Protein AF-A0A7X8ZEP8-F1 (afdb_monomer_lite)

Sequence (118 aa):
MISFMRNWGQEFGLINLTRLKQSDYELNDRLLDGTLFKLTAEIAVDCAVYRGLPPWDKAAARAFAVGMTMDKAVVGGQAAARLWELATLRVEKQVVCHLPDGGIPSSPKTWPEGVIYR

Foldseek 3Di:
DDPPQDPLCVVQVKDFQVPDDPPPVVVVVCVVVVLWDDLFPGIIGGPVSLVPDDLLSVLQNSLVSVCVPDPFKDFDDVNVCSSVVHDDPDRDQATEIEGPPPDDDDDPVPDTPRYDYD

Radius of gyration: 14.99 Å; chains: 1; bounding box: 38×38×42 Å

Secondary structure (DSSP, 8-state):
-------HHHHTT-EEGGG--TT-HHHHHHHHTTSEEESSSSEEEEHHHHHHS-HHHHHHHHHHHHHHT-SS-EE-HHHHHHHTT---S---SSEEEE-GGGPPPPPGGGSPTTEEE-

pLDDT: mean 90.73, std 9.39, range [35.53, 97.12]

Structure (mmCIF, N/CA/C/O backbone):
data_AF-A0A7X8ZEP8-F1
#
_entry.id   AF-A0A7X8ZEP8-F1
#
loop_
_atom_site.group_PDB
_atom_site.id
_atom_site.type_symbol
_atom_site.label_atom_id
_atom_site.label_alt_id
_atom_site.label_comp_id
_atom_site.label_asym_id
_atom_site.label_entity_id
_atom_site.label_seq_id
_atom_site.pdbx_PDB_ins_code
_atom_site.Cartn_x
_atom_site.Cartn_y
_atom_site.Cartn_z
_atom_site.occupancy
_atom_site.B_iso_or_equiv
_atom_site.auth_seq_id
_atom_site.auth_comp_id
_atom_site.auth_asym_id
_atom_site.auth_atom_id
_atom_site.pdbx_PDB_model_num
ATOM 1 N N . MET A 1 1 ? -2.505 7.169 -27.896 1.00 35.53 1 MET A N 1
ATOM 2 C CA . MET A 1 1 ? -3.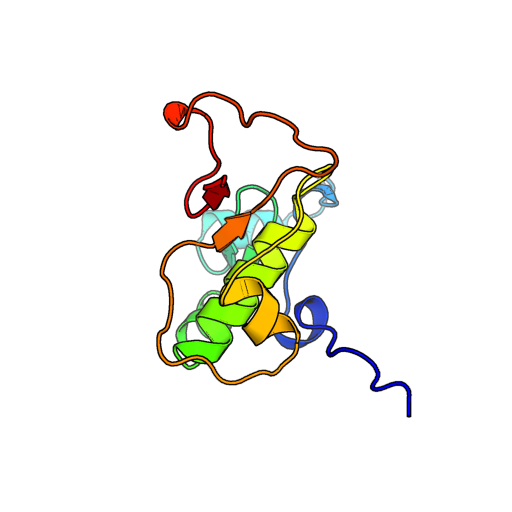050 5.888 -27.406 1.00 35.53 1 MET A CA 1
ATOM 3 C C . MET A 1 1 ? -3.122 6.016 -25.895 1.00 35.53 1 MET A C 1
ATOM 5 O O . MET A 1 1 ? -2.078 6.049 -25.262 1.00 35.53 1 MET A O 1
ATOM 9 N N . ILE A 1 2 ? -4.303 6.283 -25.337 1.00 41.78 2 ILE A N 1
ATOM 10 C CA . ILE A 1 2 ? -4.451 6.450 -23.885 1.00 41.78 2 ILE A CA 1
ATOM 11 C C . ILE A 1 2 ? -4.484 5.033 -23.316 1.00 41.78 2 ILE A C 1
ATOM 13 O O . ILE A 1 2 ? -5.488 4.342 -23.460 1.00 41.78 2 ILE A O 1
ATOM 17 N N . SER A 1 3 ? -3.355 4.568 -22.779 1.00 49.97 3 SER A N 1
ATOM 18 C CA . SER A 1 3 ? -3.333 3.331 -21.999 1.00 49.97 3 SER A CA 1
ATOM 19 C C . SER A 1 3 ? -4.209 3.562 -20.771 1.00 49.97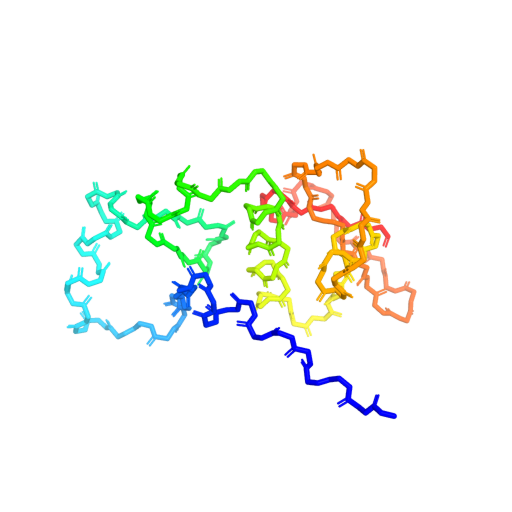 3 SER A C 1
ATOM 21 O O . SER A 1 3 ? -3.979 4.521 -20.030 1.00 49.97 3 SER A O 1
ATOM 23 N N . PHE A 1 4 ? -5.244 2.746 -20.578 1.00 58.34 4 PHE A N 1
ATOM 24 C CA . PHE A 1 4 ? -5.968 2.733 -19.313 1.00 58.34 4 PHE A CA 1
ATOM 25 C C . PHE A 1 4 ? -4.976 2.267 -18.247 1.00 58.34 4 PHE A C 1
ATOM 27 O O . PHE A 1 4 ? -4.597 1.099 -18.243 1.00 58.34 4 PHE A O 1
ATOM 34 N N . MET A 1 5 ? -4.522 3.187 -17.388 1.00 68.38 5 MET A N 1
ATOM 35 C CA . MET A 1 5 ? -3.689 2.835 -16.238 1.00 68.38 5 MET A CA 1
ATOM 36 C C . MET A 1 5 ? -4.352 1.691 -15.476 1.00 68.38 5 MET A C 1
ATOM 38 O O . MET A 1 5 ? -5.551 1.739 -15.181 1.00 68.38 5 MET A O 1
ATOM 42 N N . ARG A 1 6 ? -3.561 0.669 -15.158 1.00 80.75 6 ARG A N 1
ATOM 43 C CA . ARG A 1 6 ? -4.012 -0.484 -14.389 1.00 80.75 6 ARG A CA 1
ATOM 44 C C . ARG A 1 6 ? -4.626 -0.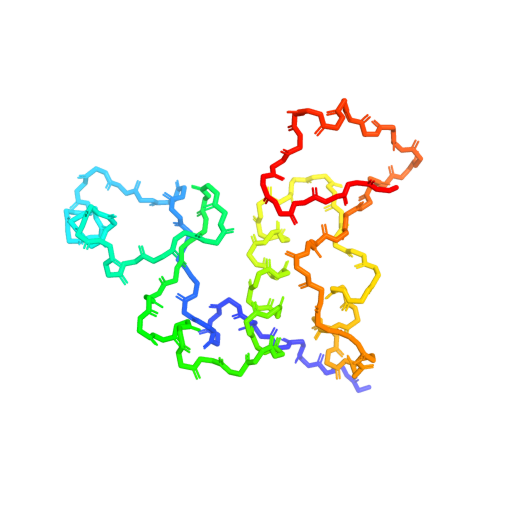027 -13.065 1.00 80.75 6 ARG A C 1
ATOM 46 O O . ARG A 1 6 ? -4.031 0.764 -12.330 1.00 80.75 6 ARG A O 1
ATOM 53 N N . ASN A 1 7 ? -5.821 -0.522 -12.742 1.00 87.00 7 ASN A N 1
ATOM 54 C CA . ASN A 1 7 ? -6.409 -0.289 -11.426 1.00 87.00 7 ASN A CA 1
ATOM 55 C C . ASN A 1 7 ? -5.788 -1.264 -10.421 1.00 87.00 7 ASN A C 1
ATOM 57 O O . ASN A 1 7 ? -6.363 -2.303 -10.098 1.00 87.00 7 ASN A O 1
ATOM 61 N N . TRP A 1 8 ? -4.599 -0.911 -9.937 1.00 90.38 8 TRP A N 1
ATOM 62 C CA . TRP A 1 8 ? -3.840 -1.693 -8.961 1.00 90.38 8 TRP A CA 1
ATOM 63 C C . TRP A 1 8 ? -4.645 -2.008 -7.691 1.00 90.38 8 TRP A C 1
ATOM 65 O O . TRP A 1 8 ? -4.478 -3.071 -7.101 1.00 90.38 8 TRP A O 1
ATOM 75 N N . GLY A 1 9 ? -5.545 -1.109 -7.280 1.00 91.06 9 GLY A N 1
ATOM 76 C CA . GLY A 1 9 ? -6.418 -1.324 -6.128 1.00 91.06 9 GLY A CA 1
ATOM 77 C C . GLY A 1 9 ? -7.350 -2.516 -6.320 1.00 91.06 9 GLY A C 1
ATOM 78 O O . GLY A 1 9 ? -7.423 -3.386 -5.458 1.00 91.06 9 GLY A O 1
ATOM 79 N N . GLN A 1 10 ? -8.025 -2.584 -7.468 1.00 92.56 10 GLN A N 1
ATOM 80 C CA . GLN A 1 10 ? -8.875 -3.725 -7.813 1.00 92.56 10 GLN A CA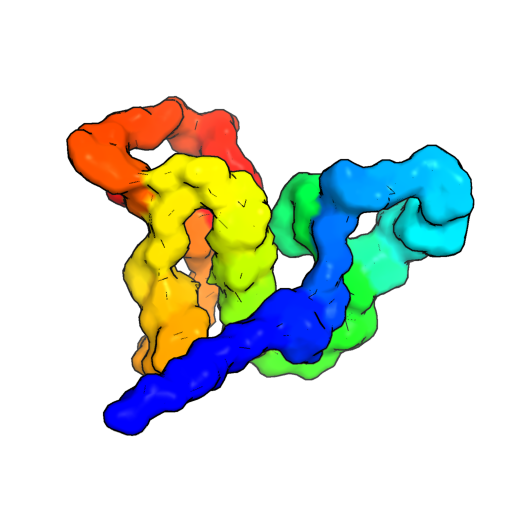 1
ATOM 81 C C . GLN A 1 10 ? -8.056 -4.992 -8.053 1.00 92.56 10 GLN A C 1
ATOM 83 O O . GLN A 1 10 ? -8.437 -6.059 -7.584 1.00 92.56 10 GLN A O 1
ATOM 88 N N . GLU A 1 11 ? -6.922 -4.873 -8.743 1.00 92.62 11 GLU A N 1
ATOM 89 C CA . GLU A 1 11 ? -6.062 -6.010 -9.070 1.00 92.62 11 GLU A CA 1
ATOM 90 C C . GLU A 1 11 ? -5.539 -6.732 -7.827 1.00 92.62 11 GLU A C 1
ATOM 92 O O . GLU A 1 11 ? -5.577 -7.958 -7.760 1.00 92.62 11 GLU A O 1
ATOM 97 N N . PHE A 1 12 ? -5.070 -5.979 -6.833 1.00 94.25 12 PHE A N 1
ATOM 98 C CA . PHE A 1 12 ? -4.535 -6.557 -5.603 1.00 94.25 12 PHE A CA 1
ATOM 99 C C . PHE A 1 12 ? -5.599 -6.791 -4.530 1.00 94.25 12 PHE A C 1
ATOM 101 O O . PHE A 1 12 ? -5.260 -7.263 -3.448 1.00 94.25 12 PHE A O 1
ATOM 108 N N . GLY A 1 13 ? -6.867 -6.459 -4.797 1.00 94.81 13 GLY A N 1
ATOM 109 C CA . GLY A 1 13 ? -7.941 -6.569 -3.811 1.00 94.81 13 GLY A CA 1
ATOM 110 C C . GLY A 1 13 ? -7.712 -5.673 -2.592 1.00 94.81 13 GLY A C 1
ATOM 111 O O . GLY A 1 13 ? -7.894 -6.113 -1.458 1.00 94.81 13 GLY A O 1
ATOM 112 N N . LEU A 1 14 ? -7.266 -4.432 -2.814 1.00 96.06 14 LEU A N 1
ATOM 113 C CA . LEU A 1 14 ? -7.032 -3.471 -1.740 1.00 96.06 14 LEU A CA 1
ATOM 114 C C . LEU A 1 14 ? -8.355 -2.981 -1.149 1.00 96.06 14 LEU A C 1
ATOM 116 O O . LEU A 1 14 ? -9.271 -2.570 -1.863 1.00 96.06 14 LEU A O 1
ATOM 120 N N . ILE A 1 15 ? -8.420 -2.974 0.177 1.00 95.38 15 ILE A N 1
ATOM 121 C CA . ILE A 1 15 ? -9.608 -2.629 0.951 1.00 95.38 15 ILE A CA 1
ATOM 122 C C . ILE A 1 15 ? -9.356 -1.309 1.670 1.00 95.38 15 ILE A C 1
ATOM 124 O O . ILE A 1 15 ? -8.432 -1.205 2.476 1.00 95.38 15 ILE A O 1
ATOM 128 N N . ASN A 1 16 ? -10.194 -0.307 1.395 1.00 94.44 16 ASN A N 1
ATOM 129 C CA . ASN A 1 16 ? -10.157 0.969 2.101 1.00 94.44 16 ASN A CA 1
ATOM 130 C C . ASN A 1 16 ? -10.940 0.872 3.419 1.00 94.44 16 ASN A C 1
ATOM 132 O O . ASN A 1 16 ? -12.170 0.822 3.423 1.00 94.44 16 ASN A O 1
ATOM 136 N N . LEU A 1 17 ? -10.204 0.884 4.527 1.00 93.69 17 LEU A N 1
ATOM 137 C CA . LEU A 1 17 ? -10.711 0.750 5.887 1.00 93.69 17 LEU A CA 1
ATOM 138 C C . LEU A 1 17 ? -11.461 1.997 6.375 1.00 93.69 17 LEU A C 1
ATOM 140 O O . LEU A 1 17 ? -12.317 1.879 7.245 1.00 93.69 17 LEU A O 1
ATOM 144 N N . THR A 1 18 ? -11.205 3.181 5.804 1.00 89.56 18 THR A N 1
ATOM 145 C CA . THR A 1 18 ? -11.897 4.433 6.197 1.00 89.56 18 THR A CA 1
ATOM 146 C C . THR A 1 18 ? -13.389 4.416 5.862 1.00 89.56 18 THR A C 1
ATOM 148 O O . THR A 1 18 ? -14.160 5.217 6.385 1.00 89.56 18 THR A O 1
ATOM 151 N N . ARG A 1 19 ? -13.807 3.500 4.981 1.00 87.69 19 ARG A N 1
ATOM 152 C CA . ARG A 1 19 ? -15.197 3.340 4.539 1.00 87.69 19 ARG A CA 1
ATOM 153 C C . ARG A 1 19 ? -15.949 2.251 5.302 1.00 87.69 19 ARG A C 1
ATOM 155 O O . ARG A 1 19 ? -17.122 2.033 5.003 1.00 87.69 19 ARG A O 1
ATOM 162 N N . LEU A 1 20 ? -15.290 1.576 6.246 1.00 85.88 20 LEU A N 1
ATOM 163 C CA . LEU A 1 20 ? -15.919 0.535 7.048 1.00 85.88 20 LEU A CA 1
ATOM 164 C C . LEU A 1 20 ? -16.962 1.132 7.984 1.00 85.88 20 LEU A C 1
ATOM 166 O O . LEU A 1 20 ? -16.727 2.114 8.689 1.00 85.88 20 LEU A O 1
ATOM 170 N N . LYS A 1 21 ? -18.126 0.497 8.003 1.00 85.50 21 LYS A N 1
ATOM 171 C CA . LYS A 1 21 ? -19.184 0.752 8.970 1.00 85.50 21 LYS A CA 1
ATOM 172 C C . LYS A 1 21 ? -18.973 -0.136 10.187 1.00 85.50 21 LYS A C 1
ATOM 174 O O . LYS A 1 21 ? -18.420 -1.228 10.107 1.00 85.50 21 LYS A O 1
ATOM 179 N N . GLN A 1 22 ? -19.517 0.291 11.322 1.00 80.94 22 GLN A N 1
ATOM 180 C CA . GLN A 1 22 ? -19.500 -0.508 12.550 1.00 80.94 22 GLN A CA 1
ATOM 181 C C . GLN A 1 22 ? -20.201 -1.873 12.389 1.00 80.94 22 GLN A C 1
ATOM 183 O O . GLN A 1 22 ? -19.889 -2.812 13.111 1.00 80.94 22 GLN A O 1
ATOM 188 N N . SER A 1 23 ? -21.123 -1.987 11.428 1.00 88.31 23 SER A N 1
ATOM 189 C CA . SER A 1 23 ? -21.819 -3.226 11.071 1.00 88.31 23 SER A CA 1
ATOM 190 C C . SER A 1 23 ? -20.978 -4.213 10.256 1.00 88.31 23 SER A C 1
ATOM 192 O O . SER A 1 23 ? -21.440 -5.324 10.009 1.00 88.31 23 SER A O 1
ATOM 194 N N . ASP A 1 24 ? -19.779 -3.834 9.804 1.00 89.25 24 ASP A N 1
ATOM 195 C CA . ASP A 1 24 ? -18.926 -4.684 8.965 1.00 89.25 24 ASP A CA 1
ATOM 196 C C . ASP A 1 24 ? -18.147 -5.686 9.836 1.00 89.25 24 ASP A C 1
ATOM 198 O O . ASP A 1 24 ? -16.915 -5.696 9.875 1.00 89.25 24 ASP A O 1
ATOM 202 N N . TYR A 1 25 ? -18.881 -6.505 10.596 1.00 89.56 25 TYR A N 1
ATOM 203 C CA . TYR A 1 25 ? -18.337 -7.431 11.595 1.00 89.56 25 TYR A CA 1
ATOM 204 C C . TYR A 1 25 ? -17.324 -8.408 10.991 1.00 89.56 25 TYR A C 1
ATOM 206 O O . TYR A 1 25 ? -16.223 -8.532 11.512 1.00 89.56 25 TYR A O 1
ATOM 214 N N . GLU A 1 26 ? -17.638 -9.003 9.838 1.00 89.81 26 GLU A N 1
ATOM 215 C CA . GLU A 1 26 ? -16.752 -9.954 9.151 1.00 89.81 26 GLU A CA 1
ATOM 216 C C . GLU A 1 26 ? -15.384 -9.339 8.811 1.00 89.81 26 GLU A C 1
ATOM 218 O O . GLU A 1 26 ? -14.340 -9.958 8.992 1.00 89.81 26 GLU A O 1
ATOM 223 N N . LEU A 1 27 ? -15.372 -8.093 8.336 1.00 87.69 27 LEU A N 1
ATOM 224 C CA . LEU A 1 27 ? -14.144 -7.394 7.962 1.00 87.69 27 LEU A CA 1
ATOM 225 C C . LEU A 1 27 ? -13.307 -7.021 9.189 1.00 87.69 27 LEU A C 1
ATOM 227 O O . LEU A 1 27 ? -12.079 -7.094 9.140 1.00 87.69 27 LEU A O 1
ATOM 231 N N . ASN A 1 28 ? -13.965 -6.662 10.293 1.00 88.31 28 ASN A N 1
ATOM 232 C CA . ASN A 1 28 ? -13.297 -6.417 11.567 1.00 88.31 28 ASN A CA 1
ATOM 233 C C . ASN A 1 28 ? -12.702 -7.702 12.154 1.00 88.31 28 ASN A C 1
ATOM 235 O O . ASN A 1 28 ? -11.539 -7.688 12.553 1.00 88.31 28 ASN A O 1
ATOM 239 N N . ASP A 1 29 ? -13.443 -8.811 12.139 1.00 91.81 29 ASP A N 1
ATOM 240 C CA . ASP A 1 29 ? -12.950 -10.111 12.606 1.00 91.81 29 ASP A CA 1
ATOM 241 C C . ASP A 1 29 ? -11.711 -10.540 11.813 1.00 91.81 29 ASP A C 1
ATOM 243 O O . ASP A 1 29 ? -10.695 -10.905 12.403 1.00 91.81 29 ASP A O 1
ATOM 247 N N . ARG A 1 30 ? -11.732 -10.351 10.488 1.00 92.94 30 ARG A N 1
ATOM 248 C CA . ARG A 1 30 ? -10.588 -10.635 9.608 1.00 92.94 30 ARG A CA 1
ATOM 249 C C . ARG A 1 30 ? -9.365 -9.738 9.840 1.00 92.94 30 ARG A C 1
ATOM 251 O O . ARG A 1 30 ? -8.228 -10.117 9.554 1.00 92.94 30 ARG A O 1
ATOM 258 N N . LEU A 1 31 ? -9.566 -8.510 10.320 1.00 90.69 31 LEU A N 1
ATOM 259 C CA . LEU A 1 31 ? -8.463 -7.639 10.743 1.00 90.69 31 LEU A CA 1
ATOM 260 C C . LEU A 1 31 ? -7.880 -8.083 12.087 1.00 90.69 31 LEU A C 1
ATOM 262 O O . LEU A 1 31 ? -6.674 -7.954 12.291 1.00 90.69 31 LEU A O 1
ATOM 266 N N . LEU A 1 32 ? -8.723 -8.579 12.997 1.00 90.44 32 LEU A N 1
ATOM 267 C CA . LEU A 1 32 ? -8.323 -9.040 14.327 1.00 90.44 32 LEU A CA 1
ATOM 268 C C . LEU A 1 32 ? -7.615 -10.399 14.281 1.00 90.44 32 LEU A C 1
ATOM 270 O O . LEU A 1 32 ? -6.630 -10.593 14.991 1.00 90.44 32 LEU A O 1
ATOM 274 N N . ASP A 1 33 ? -8.084 -11.319 13.440 1.00 93.56 33 ASP A N 1
ATOM 275 C CA . ASP A 1 33 ? -7.495 -12.652 13.277 1.00 93.56 33 ASP A CA 1
ATOM 276 C C . ASP A 1 33 ? -6.235 -12.664 12.381 1.00 93.56 33 ASP A C 1
ATOM 278 O O . ASP A 1 33 ? -5.492 -13.647 12.351 1.00 93.56 33 ASP A O 1
ATOM 282 N N . GLY A 1 34 ? -5.957 -11.554 11.684 1.00 91.62 34 GLY A N 1
ATOM 283 C CA . GLY A 1 34 ? -4.774 -11.364 10.843 1.00 91.62 34 GLY A CA 1
ATOM 284 C C . GLY A 1 34 ? -4.879 -11.947 9.429 1.00 91.62 34 GLY A C 1
ATOM 285 O O . GLY A 1 34 ? -3.875 -11.968 8.705 1.00 91.62 34 GLY A O 1
ATOM 286 N N . THR A 1 35 ? -6.062 -12.398 9.001 1.00 95.44 35 THR A N 1
ATOM 287 C CA . THR A 1 35 ? -6.320 -12.767 7.599 1.00 95.44 35 THR A CA 1
ATOM 288 C C . THR A 1 35 ? -6.270 -11.558 6.670 1.00 95.44 35 THR A C 1
ATOM 290 O O . THR A 1 35 ? -5.912 -11.709 5.502 1.00 95.44 35 THR A O 1
ATOM 293 N N . LEU A 1 36 ? -6.521 -10.348 7.175 1.00 95.69 36 LEU A N 1
ATOM 294 C CA . LEU A 1 36 ? -6.219 -9.096 6.484 1.00 95.69 36 LEU A CA 1
ATOM 295 C C . LEU A 1 36 ? -4.916 -8.478 7.003 1.00 95.69 36 LEU A C 1
ATOM 297 O O . LEU A 1 36 ? -4.742 -8.214 8.191 1.00 95.69 36 LEU A O 1
ATOM 301 N N . PHE A 1 37 ? -3.998 -8.199 6.081 1.00 94.31 37 PHE A N 1
ATOM 302 C CA . PHE A 1 37 ? -2.743 -7.509 6.339 1.00 94.31 37 PHE A CA 1
ATOM 303 C C . PHE A 1 37 ? -2.868 -6.023 5.992 1.00 94.31 37 PHE A C 1
ATOM 305 O O . PHE A 1 37 ? -3.249 -5.662 4.879 1.00 94.31 37 PHE A O 1
ATOM 312 N N . LYS A 1 38 ? -2.514 -5.145 6.933 1.00 95.06 38 LYS A N 1
ATOM 313 C CA . LYS A 1 38 ? -2.493 -3.695 6.709 1.00 95.06 38 LYS A CA 1
ATOM 314 C C . LYS A 1 38 ? -1.238 -3.293 5.933 1.00 95.06 38 LYS A C 1
ATOM 316 O O . LYS A 1 38 ? -0.124 -3.547 6.382 1.00 95.06 38 LYS A O 1
ATOM 321 N N . LEU A 1 39 ? -1.423 -2.654 4.778 1.00 95.25 39 LEU A N 1
ATOM 322 C CA . LEU A 1 39 ? -0.335 -2.026 4.015 1.00 95.25 39 LEU A CA 1
ATOM 323 C C . LEU A 1 39 ? -0.073 -0.598 4.496 1.00 95.25 39 LEU A C 1
ATOM 325 O O . LEU A 1 39 ? 1.064 -0.137 4.462 1.00 95.25 39 LEU A O 1
ATOM 329 N N . THR A 1 40 ? -1.129 0.079 4.943 1.00 94.69 40 THR A N 1
ATOM 330 C CA . THR A 1 40 ? -1.096 1.374 5.626 1.00 94.69 40 THR A CA 1
ATOM 331 C C . THR A 1 40 ? -2.108 1.344 6.777 1.00 94.69 40 THR A C 1
ATOM 333 O O . THR A 1 40 ? -2.812 0.352 6.971 1.00 94.69 40 THR A O 1
ATOM 336 N N . ALA A 1 41 ? -2.227 2.432 7.542 1.00 92.38 41 ALA A N 1
ATOM 337 C CA . ALA A 1 41 ? -3.263 2.542 8.572 1.00 92.38 41 ALA A CA 1
ATOM 338 C C . ALA A 1 41 ? -4.695 2.426 8.004 1.00 92.38 41 ALA A C 1
ATOM 340 O O . ALA A 1 41 ? -5.600 1.983 8.710 1.00 92.38 41 ALA A O 1
ATOM 341 N N . GLU A 1 42 ? -4.880 2.786 6.732 1.00 94.50 42 GLU A N 1
ATOM 342 C CA . GLU A 1 42 ? -6.185 2.932 6.082 1.00 94.50 42 GLU A CA 1
ATOM 343 C C . GLU A 1 42 ? -6.441 1.900 4.984 1.00 94.50 42 GLU A C 1
ATOM 345 O O . GLU A 1 42 ? -7.585 1.732 4.575 1.00 94.50 42 GLU A O 1
ATOM 350 N N . ILE A 1 43 ? -5.411 1.207 4.496 1.00 96.44 43 ILE A N 1
ATOM 351 C CA . ILE A 1 43 ? -5.527 0.244 3.400 1.00 96.44 43 ILE A CA 1
ATOM 352 C C . ILE A 1 43 ? -5.041 -1.130 3.854 1.00 96.44 43 ILE A C 1
ATOM 354 O O . ILE A 1 43 ? -3.902 -1.288 4.308 1.00 96.44 43 ILE A O 1
ATOM 358 N N . ALA A 1 44 ? -5.891 -2.138 3.673 1.00 96.50 44 ALA A N 1
ATOM 359 C CA . ALA A 1 44 ? -5.570 -3.540 3.913 1.00 96.50 44 ALA A CA 1
ATOM 360 C C . ALA A 1 44 ? -5.662 -4.379 2.634 1.00 96.50 44 ALA A C 1
ATOM 362 O O . ALA A 1 44 ? -6.202 -3.951 1.617 1.00 96.50 44 ALA A O 1
ATOM 363 N N . VAL A 1 45 ? -5.128 -5.591 2.706 1.00 96.94 45 VAL A N 1
ATOM 364 C CA . VAL A 1 45 ? -5.171 -6.608 1.656 1.00 96.94 45 VAL A CA 1
ATOM 365 C C . VAL A 1 45 ? -5.278 -7.983 2.305 1.00 96.94 45 VAL A C 1
ATOM 367 O O . VAL A 1 45 ? -4.834 -8.167 3.438 1.00 96.94 45 VAL A O 1
ATOM 370 N N . ASP A 1 46 ? -5.838 -8.964 1.606 1.00 97.12 46 ASP A N 1
ATOM 371 C CA . ASP A 1 46 ? -5.793 -10.346 2.079 1.00 97.12 46 ASP A CA 1
ATOM 372 C C . ASP A 1 46 ? -4.343 -10.829 2.247 1.00 97.12 46 ASP A C 1
ATOM 374 O O . ASP A 1 46 ? -3.489 -10.668 1.371 1.00 97.12 46 ASP A O 1
ATOM 378 N N . CYS A 1 47 ? -4.051 -11.393 3.416 1.00 96.81 47 CYS A N 1
ATOM 379 C CA . CYS A 1 47 ? -2.708 -11.777 3.818 1.00 96.81 47 CYS A CA 1
ATOM 380 C C . CYS A 1 47 ? -2.166 -12.926 2.960 1.00 96.81 47 CYS A C 1
ATOM 382 O O . CYS A 1 47 ? -0.988 -12.913 2.592 1.00 96.81 47 CYS A O 1
ATOM 384 N N . ALA A 1 48 ? -3.009 -13.901 2.601 1.00 96.06 48 ALA A N 1
ATOM 385 C CA . ALA A 1 48 ? -2.606 -15.014 1.750 1.00 96.06 48 ALA A CA 1
ATOM 386 C C . ALA A 1 48 ? -2.326 -14.524 0.325 1.00 96.06 48 ALA A C 1
ATOM 388 O O . ALA A 1 48 ? -1.269 -14.841 -0.229 1.00 96.06 48 ALA A O 1
ATOM 389 N N . VAL A 1 49 ? -3.209 -13.673 -0.214 1.00 95.81 49 VAL A N 1
ATOM 390 C CA . VAL A 1 49 ? -3.015 -13.029 -1.523 1.00 95.81 49 VAL A CA 1
ATOM 391 C C . VAL A 1 49 ? -1.702 -12.255 -1.535 1.00 95.81 49 VAL A C 1
ATOM 393 O O . VAL A 1 49 ? -0.820 -12.534 -2.346 1.00 95.81 49 VAL A O 1
ATOM 396 N N . TYR A 1 50 ? -1.515 -11.337 -0.586 1.00 96.38 50 TYR A N 1
ATOM 397 C CA . TYR A 1 50 ? -0.334 -10.484 -0.549 1.00 96.38 50 TYR A CA 1
ATOM 398 C C . TYR A 1 50 ? 0.956 -11.276 -0.356 1.00 96.38 50 TYR A C 1
ATOM 400 O O . TYR A 1 50 ? 1.962 -10.958 -0.983 1.00 96.38 50 TYR A O 1
ATOM 408 N N . ARG A 1 51 ? 0.962 -12.332 0.468 1.00 95.56 51 ARG A N 1
ATOM 409 C CA . ARG A 1 51 ? 2.140 -13.200 0.634 1.00 95.56 51 ARG A CA 1
ATOM 410 C C . ARG A 1 51 ? 2.486 -13.962 -0.642 1.00 95.56 51 ARG A C 1
ATOM 412 O O . ARG A 1 51 ? 3.680 -14.127 -0.902 1.00 95.56 51 ARG A O 1
ATOM 419 N N . GLY A 1 52 ? 1.486 -14.357 -1.430 1.00 96.38 52 GLY A N 1
ATOM 420 C CA . GLY A 1 52 ? 1.657 -15.030 -2.719 1.00 96.38 52 GLY A CA 1
ATOM 421 C C . GLY A 1 52 ? 2.199 -14.132 -3.834 1.00 96.38 52 GLY A C 1
ATOM 422 O O . GLY A 1 52 ? 2.794 -14.640 -4.781 1.00 96.38 52 GLY A O 1
ATOM 423 N N . LEU A 1 53 ? 2.064 -12.808 -3.712 1.00 95.38 53 LEU A N 1
ATOM 424 C CA . LEU A 1 53 ? 2.551 -11.876 -4.729 1.00 95.38 53 LEU A CA 1
ATOM 425 C C . LEU A 1 53 ? 4.087 -11.924 -4.882 1.00 95.38 53 LEU A C 1
ATOM 427 O O . LEU A 1 53 ? 4.821 -12.006 -3.879 1.00 95.38 53 LEU A O 1
ATOM 431 N N . PRO A 1 54 ? 4.616 -11.800 -6.114 1.00 94.44 54 PRO A N 1
ATOM 432 C CA . PRO A 1 54 ? 6.044 -11.617 -6.326 1.00 94.44 54 PRO A CA 1
ATOM 433 C C . PRO A 1 54 ? 6.521 -10.289 -5.709 1.00 94.44 54 PRO A C 1
ATOM 435 O O . PRO A 1 54 ? 5.725 -9.380 -5.457 1.00 94.44 54 PRO A O 1
ATOM 438 N N . PRO A 1 55 ? 7.835 -10.128 -5.459 1.00 93.31 55 PRO A N 1
ATOM 439 C CA . PRO A 1 55 ? 8.373 -8.922 -4.824 1.00 93.31 55 PRO A CA 1
ATOM 440 C C . PRO A 1 55 ? 7.982 -7.615 -5.526 1.00 93.31 55 PRO A C 1
ATOM 442 O O . PRO A 1 55 ? 7.762 -6.604 -4.857 1.00 93.31 55 PRO A O 1
ATOM 445 N N . TRP A 1 56 ? 7.878 -7.650 -6.857 1.00 92.25 56 TRP A N 1
ATOM 446 C CA . TRP A 1 56 ? 7.463 -6.515 -7.673 1.00 92.25 56 TRP A CA 1
ATOM 447 C C . TRP A 1 56 ? 6.028 -6.081 -7.366 1.00 92.25 56 TRP A C 1
ATOM 449 O O . TRP A 1 56 ? 5.801 -4.931 -6.994 1.00 92.25 56 TRP A O 1
ATOM 459 N N . ASP A 1 57 ? 5.089 -7.020 -7.411 1.00 93.75 57 ASP A N 1
ATOM 460 C CA . ASP A 1 57 ? 3.669 -6.755 -7.178 1.00 93.75 57 ASP A CA 1
ATOM 461 C C . ASP A 1 57 ? 3.405 -6.362 -5.728 1.00 93.75 57 ASP A C 1
ATOM 463 O O . ASP A 1 57 ? 2.634 -5.446 -5.464 1.00 93.75 57 ASP A O 1
ATOM 467 N N . LYS A 1 58 ? 4.142 -6.940 -4.770 1.00 95.38 58 LYS A N 1
ATOM 468 C CA . LYS A 1 58 ? 4.119 -6.469 -3.376 1.00 95.38 58 LYS A CA 1
ATOM 469 C C . LYS A 1 58 ? 4.494 -4.991 -3.273 1.00 95.38 58 LYS A C 1
ATOM 471 O O . LYS A 1 58 ? 3.902 -4.255 -2.488 1.00 95.38 58 LYS A O 1
ATOM 476 N N . ALA A 1 59 ? 5.505 -4.551 -4.022 1.00 94.94 59 ALA A N 1
ATOM 477 C CA . ALA A 1 59 ? 5.913 -3.150 -4.030 1.00 94.94 59 ALA A CA 1
ATOM 478 C C . ALA A 1 59 ? 4.922 -2.250 -4.777 1.00 94.94 59 ALA A C 1
ATOM 480 O O . ALA A 1 59 ? 4.726 -1.116 -4.349 1.00 94.94 59 ALA A O 1
ATOM 481 N N . ALA A 1 60 ? 4.281 -2.742 -5.840 1.00 94.81 60 ALA A N 1
ATOM 482 C CA . ALA A 1 60 ? 3.211 -2.023 -6.531 1.00 94.81 60 ALA A CA 1
ATOM 483 C C . ALA A 1 60 ? 1.996 -1.838 -5.610 1.00 94.81 60 ALA A C 1
ATOM 485 O O . ALA A 1 60 ? 1.527 -0.716 -5.440 1.00 94.81 60 ALA A O 1
ATOM 486 N N . ALA A 1 61 ? 1.570 -2.904 -4.927 1.00 95.75 61 ALA A N 1
ATOM 487 C CA . ALA A 1 61 ? 0.486 -2.874 -3.952 1.00 95.75 61 ALA A CA 1
ATOM 488 C C . ALA A 1 61 ? 0.763 -1.874 -2.822 1.00 95.75 61 ALA A C 1
ATOM 490 O O . ALA A 1 61 ? -0.093 -1.045 -2.524 1.00 95.75 61 ALA A O 1
ATOM 491 N N . ARG A 1 62 ? 1.974 -1.879 -2.238 1.00 96.19 62 ARG A N 1
ATOM 492 C CA . ARG A 1 62 ? 2.371 -0.876 -1.230 1.00 96.19 62 ARG A CA 1
ATOM 493 C C . ARG A 1 62 ? 2.357 0.547 -1.782 1.00 96.19 62 ARG A C 1
ATOM 495 O O . ARG A 1 62 ? 1.826 1.435 -1.127 1.00 96.19 62 ARG A O 1
ATOM 502 N N . ALA A 1 63 ? 2.938 0.772 -2.961 1.00 96.31 63 ALA A N 1
ATOM 503 C CA . ALA A 1 63 ? 2.992 2.098 -3.575 1.00 96.31 63 ALA A CA 1
ATOM 504 C C . ALA A 1 63 ? 1.589 2.653 -3.845 1.00 96.31 63 ALA A C 1
ATOM 506 O O . ALA A 1 63 ? 1.313 3.806 -3.521 1.00 96.31 63 ALA A O 1
ATOM 507 N N . PHE A 1 64 ? 0.695 1.824 -4.383 1.00 96.50 64 PHE A N 1
ATOM 508 C CA . PHE A 1 64 ? -0.679 2.225 -4.648 1.00 96.50 64 PHE A CA 1
ATOM 509 C C . PHE A 1 64 ? -1.460 2.450 -3.352 1.00 96.50 64 PHE A C 1
ATOM 511 O O . PHE A 1 64 ? -2.125 3.471 -3.225 1.00 96.50 64 PHE A O 1
ATOM 518 N N . ALA A 1 65 ? -1.321 1.558 -2.362 1.00 96.50 65 ALA A N 1
ATOM 519 C CA . ALA A 1 65 ? -1.936 1.717 -1.046 1.00 96.50 65 ALA A CA 1
ATOM 520 C C . ALA A 1 65 ? -1.521 3.030 -0.372 1.00 96.50 65 ALA A C 1
ATOM 522 O O . ALA A 1 65 ? -2.378 3.741 0.133 1.00 96.50 65 ALA A O 1
ATOM 523 N N . VAL A 1 66 ? -0.232 3.386 -0.412 1.00 96.62 66 VAL A N 1
ATOM 524 C CA . VAL A 1 66 ? 0.252 4.686 0.079 1.00 96.62 66 VAL A CA 1
ATOM 525 C C . VAL A 1 66 ? -0.368 5.832 -0.715 1.00 96.62 66 VAL A C 1
ATOM 527 O O . VAL A 1 66 ? -0.875 6.769 -0.114 1.00 96.62 66 VAL A O 1
ATOM 530 N N . GLY A 1 67 ? -0.390 5.756 -2.048 1.00 95.00 67 GLY A N 1
ATOM 531 C CA . GLY A 1 67 ? -1.018 6.786 -2.881 1.00 95.00 67 GLY A CA 1
ATOM 532 C C . GLY A 1 67 ? -2.501 7.007 -2.565 1.00 95.00 67 GLY A C 1
ATOM 533 O O . GLY A 1 67 ? -2.961 8.142 -2.588 1.00 95.00 67 GLY A O 1
ATOM 534 N N . MET A 1 68 ? -3.236 5.949 -2.205 1.00 94.00 68 MET A N 1
ATOM 535 C CA . MET A 1 68 ? -4.647 6.039 -1.813 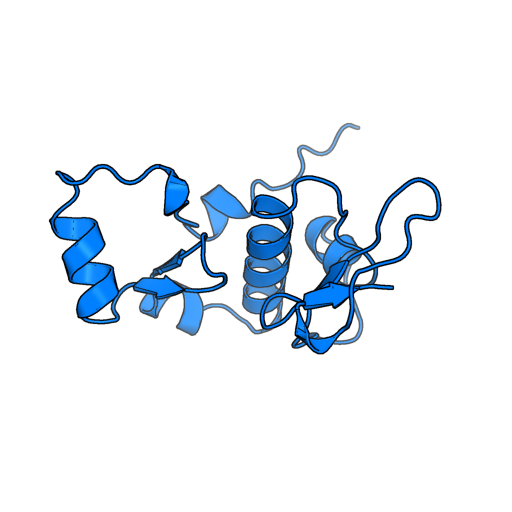1.00 94.00 68 MET A CA 1
ATOM 536 C C . MET A 1 68 ? -4.883 6.791 -0.495 1.00 94.00 68 MET A C 1
ATOM 538 O O . MET A 1 68 ? -6.002 7.249 -0.284 1.00 94.00 68 MET A O 1
ATOM 542 N N . THR A 1 69 ? -3.875 6.903 0.378 1.00 93.75 69 THR A N 1
ATOM 543 C CA . THR A 1 69 ? -3.982 7.608 1.670 1.00 93.75 69 THR A CA 1
ATOM 544 C C . THR A 1 69 ? -3.402 9.022 1.633 1.00 93.75 69 THR A C 1
ATOM 546 O O . THR A 1 69 ? -3.277 9.656 2.677 1.00 93.75 69 THR A O 1
ATOM 549 N N . MET A 1 70 ? -2.934 9.502 0.477 1.00 91.25 70 MET A N 1
ATOM 550 C CA . MET A 1 70 ? -2.318 10.826 0.372 1.00 91.25 70 MET A CA 1
ATOM 551 C C . MET A 1 70 ? -3.334 11.865 -0.094 1.00 91.25 70 MET A C 1
ATOM 553 O O . MET A 1 70 ? -3.803 11.814 -1.226 1.00 91.25 70 MET A O 1
ATOM 557 N N . ASP A 1 71 ? -3.593 12.865 0.750 1.00 89.25 71 ASP A N 1
ATOM 558 C CA . ASP A 1 71 ? -4.456 13.998 0.385 1.00 89.25 71 ASP A CA 1
ATOM 559 C C . ASP A 1 71 ? -3.732 15.048 -0.467 1.00 89.25 71 ASP A C 1
ATOM 561 O O . ASP A 1 71 ? -4.322 15.673 -1.345 1.00 89.25 71 ASP A O 1
ATOM 565 N N . LYS A 1 72 ? -2.450 15.296 -0.164 1.00 90.38 72 LYS A N 1
ATOM 566 C CA . LYS A 1 72 ? -1.658 16.382 -0.774 1.00 90.38 72 LYS A CA 1
ATOM 567 C C . LYS A 1 72 ? -0.397 15.905 -1.472 1.00 90.38 72 LYS A C 1
ATOM 569 O O . LYS A 1 72 ? 0.083 16.583 -2.370 1.00 90.38 72 LYS A O 1
ATOM 574 N N . ALA A 1 73 ? 0.176 14.796 -1.024 1.00 93.94 73 ALA A N 1
ATOM 575 C CA . ALA A 1 73 ? 1.433 14.297 -1.553 1.00 93.94 73 ALA A CA 1
ATOM 576 C C . ALA A 1 73 ? 1.211 13.410 -2.777 1.00 93.94 73 ALA A C 1
ATOM 578 O O . ALA A 1 73 ? 0.148 12.820 -2.953 1.00 93.94 73 ALA A O 1
ATOM 579 N N . VAL A 1 74 ? 2.248 13.270 -3.593 1.00 93.69 74 VAL A N 1
ATOM 580 C CA . VAL A 1 74 ? 2.251 12.386 -4.758 1.00 93.69 74 VAL A CA 1
ATOM 581 C C . VAL A 1 74 ? 3.331 11.327 -4.613 1.00 93.69 74 VAL A C 1
ATOM 583 O O . VAL A 1 74 ? 4.438 11.617 -4.159 1.00 93.69 74 VAL A O 1
ATOM 586 N N . VAL A 1 75 ? 3.025 10.093 -5.015 1.00 95.94 75 VAL A N 1
ATOM 587 C CA . VAL A 1 75 ? 4.028 9.02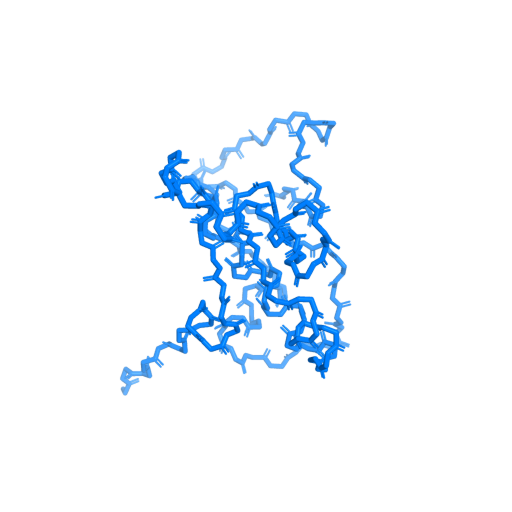4 -5.082 1.00 95.94 75 VAL A CA 1
ATOM 588 C C . VAL A 1 75 ? 5.057 9.372 -6.157 1.00 95.94 75 VAL A C 1
ATOM 590 O O . VAL A 1 75 ? 4.697 9.770 -7.264 1.00 95.94 75 VAL A O 1
ATOM 593 N N . GLY A 1 76 ? 6.338 9.209 -5.833 1.00 94.44 76 GLY A N 1
ATOM 594 C CA . GLY A 1 76 ? 7.468 9.548 -6.695 1.00 94.44 76 GLY A CA 1
ATOM 595 C C . GLY A 1 76 ? 8.470 8.413 -6.889 1.00 94.44 76 GLY A C 1
ATOM 596 O O . GLY A 1 76 ? 8.295 7.287 -6.418 1.00 94.44 76 GLY A O 1
ATOM 597 N N . GLY A 1 77 ? 9.555 8.726 -7.599 1.00 93.62 77 GLY A N 1
ATOM 598 C CA . GLY A 1 77 ? 10.694 7.825 -7.783 1.00 93.62 77 GLY A CA 1
ATOM 599 C C . GLY A 1 77 ? 10.334 6.487 -8.438 1.00 93.62 77 GLY A C 1
ATOM 600 O O . GLY A 1 77 ? 9.513 6.419 -9.355 1.00 93.62 77 GLY A O 1
ATOM 601 N N . GLN A 1 78 ? 10.961 5.403 -7.971 1.00 94.56 78 GLN A N 1
ATOM 602 C CA . GLN A 1 78 ? 10.726 4.066 -8.531 1.00 94.56 78 GLN A CA 1
ATOM 603 C C . GLN A 1 78 ? 9.338 3.524 -8.178 1.00 94.56 78 GLN A C 1
ATOM 605 O O . GLN A 1 78 ? 8.780 2.742 -8.945 1.00 94.56 78 GLN A O 1
ATOM 610 N N . ALA A 1 79 ? 8.768 3.935 -7.043 1.00 95.00 79 ALA A N 1
ATOM 611 C CA . ALA A 1 79 ? 7.396 3.602 -6.686 1.00 95.00 79 ALA A CA 1
ATOM 612 C C . ALA A 1 79 ? 6.405 4.140 -7.729 1.00 95.00 79 ALA A C 1
ATOM 614 O O . ALA A 1 79 ? 5.572 3.376 -8.208 1.00 95.00 79 ALA A O 1
ATOM 615 N N . ALA A 1 80 ? 6.555 5.398 -8.155 1.00 94.81 80 ALA A N 1
ATOM 616 C CA . ALA A 1 80 ? 5.743 5.960 -9.232 1.00 94.81 80 ALA A CA 1
ATOM 617 C C . ALA A 1 80 ? 5.977 5.228 -10.556 1.00 94.81 80 ALA A C 1
ATOM 619 O O . ALA A 1 80 ? 5.019 4.778 -11.175 1.00 94.81 80 ALA A O 1
ATOM 620 N N . ALA A 1 81 ? 7.239 5.044 -10.959 1.00 94.31 81 ALA A N 1
ATOM 621 C CA . ALA A 1 81 ? 7.584 4.335 -12.193 1.00 94.31 81 ALA A CA 1
ATOM 622 C C . ALA A 1 81 ? 6.927 2.943 -12.262 1.00 94.31 81 ALA A C 1
ATOM 624 O O . ALA A 1 81 ? 6.378 2.567 -13.293 1.00 94.31 81 ALA A O 1
ATOM 625 N N . ARG A 1 82 ? 6.886 2.223 -11.136 1.00 92.31 82 ARG A N 1
ATOM 626 C CA . ARG A 1 82 ? 6.208 0.929 -11.023 1.00 92.31 82 ARG A CA 1
ATOM 627 C C . ARG A 1 82 ? 4.702 1.012 -11.239 1.00 92.31 82 ARG A C 1
ATOM 629 O O . ARG A 1 82 ? 4.153 0.147 -11.912 1.00 92.31 82 ARG A O 1
ATOM 636 N N . LEU A 1 83 ? 4.041 2.031 -10.691 1.00 93.38 83 LEU A N 1
ATOM 637 C CA . LEU A 1 83 ? 2.608 2.251 -10.923 1.00 93.38 83 LEU A CA 1
ATOM 638 C C . LEU A 1 83 ? 2.302 2.599 -12.387 1.00 93.38 83 LEU A C 1
ATOM 640 O O . LEU A 1 83 ? 1.191 2.346 -12.845 1.00 93.38 83 LEU A O 1
ATOM 644 N N . TRP A 1 84 ? 3.298 3.116 -13.111 1.00 93.06 84 TRP A N 1
ATOM 645 C CA . TRP A 1 84 ? 3.294 3.330 -14.562 1.00 93.06 84 TRP A CA 1
ATOM 646 C C . TRP A 1 84 ? 3.773 2.114 -15.371 1.00 93.06 84 TRP A C 1
ATOM 648 O O . TRP A 1 84 ? 4.052 2.248 -16.559 1.00 93.06 84 TRP A O 1
ATOM 658 N N . GLU A 1 85 ? 3.895 0.942 -14.742 1.00 90.56 85 GLU A N 1
ATOM 659 C CA . GLU A 1 85 ? 4.318 -0.312 -15.386 1.00 90.56 85 GLU A CA 1
ATOM 660 C C . GLU A 1 85 ? 5.743 -0.260 -15.970 1.00 90.56 85 GLU A C 1
ATOM 662 O O . GLU A 1 85 ? 6.141 -1.095 -16.782 1.00 90.56 85 GLU A O 1
ATOM 667 N N . LEU A 1 86 ? 6.556 0.697 -15.516 1.00 91.44 86 LEU A N 1
ATOM 668 C CA . LEU A 1 86 ? 7.957 0.804 -15.897 1.00 91.44 86 LEU A CA 1
ATOM 669 C C . LEU A 1 86 ? 8.811 -0.092 -14.999 1.00 91.44 86 LEU A C 1
ATOM 671 O O . LEU A 1 86 ? 8.733 -0.037 -13.768 1.00 91.44 86 LEU A O 1
ATOM 675 N N . ALA A 1 87 ? 9.677 -0.890 -15.620 1.00 87.19 87 ALA A N 1
ATOM 676 C CA . ALA A 1 87 ? 10.629 -1.726 -14.903 1.00 87.19 87 ALA A CA 1
ATOM 677 C C . ALA A 1 87 ? 11.658 -0.865 -14.152 1.00 87.19 87 ALA A C 1
ATOM 679 O O . ALA A 1 87 ? 12.217 0.090 -14.694 1.00 87.19 87 ALA A O 1
ATOM 680 N N . THR A 1 88 ? 11.952 -1.231 -12.903 1.00 90.06 88 THR A N 1
ATOM 681 C CA . THR A 1 88 ? 12.974 -0.573 -12.081 1.00 90.06 88 THR A CA 1
ATOM 682 C C . THR A 1 88 ? 13.975 -1.600 -11.576 1.00 90.06 88 THR A C 1
ATOM 684 O O . THR A 1 88 ? 13.655 -2.766 -11.361 1.00 90.06 88 THR A O 1
ATOM 687 N N . LEU A 1 89 ? 15.214 -1.160 -11.364 1.00 87.62 89 LEU A N 1
ATOM 688 C CA . LEU A 1 89 ? 16.329 -2.044 -11.010 1.00 87.62 89 LEU A CA 1
ATOM 689 C C . LEU A 1 89 ? 16.225 -2.640 -9.597 1.00 87.62 89 LEU A C 1
ATOM 691 O O . LEU A 1 89 ? 16.976 -3.553 -9.261 1.00 87.62 89 LEU A O 1
ATOM 695 N N . ARG A 1 90 ? 15.364 -2.087 -8.732 1.00 90.00 90 ARG A N 1
ATOM 696 C CA . ARG A 1 90 ? 15.250 -2.478 -7.322 1.00 90.00 90 ARG A CA 1
ATOM 697 C C . ARG A 1 90 ? 13.797 -2.519 -6.860 1.00 90.00 90 ARG A C 1
ATOM 699 O O . ARG A 1 90 ? 12.939 -1.790 -7.356 1.00 90.00 90 ARG A O 1
ATOM 706 N N . VAL A 1 91 ? 13.558 -3.360 -5.857 1.00 90.44 91 VAL A N 1
ATOM 707 C CA . VAL A 1 91 ? 12.301 -3.431 -5.107 1.00 90.44 91 VAL A CA 1
ATOM 708 C C . VAL A 1 91 ? 12.496 -2.681 -3.793 1.00 90.44 91 VAL A C 1
ATOM 710 O O . VAL A 1 91 ? 13.185 -3.151 -2.888 1.00 90.44 91 VAL A O 1
ATOM 713 N N . GLU A 1 92 ? 11.922 -1.486 -3.702 1.00 88.44 92 GLU A N 1
ATOM 714 C CA . GLU A 1 92 ? 12.060 -0.621 -2.531 1.00 88.44 92 GLU A CA 1
ATOM 715 C C . GLU A 1 92 ? 11.160 -1.094 -1.380 1.00 88.44 92 GLU A C 1
ATOM 717 O O . GLU A 1 92 ? 10.034 -1.569 -1.574 1.00 88.44 92 GLU A O 1
ATOM 722 N N . LYS A 1 93 ? 11.667 -0.961 -0.150 1.00 89.88 93 LYS A N 1
ATOM 723 C CA . LYS A 1 93 ? 10.891 -1.237 1.069 1.00 89.88 93 LYS A CA 1
ATOM 724 C C . LYS A 1 93 ? 10.002 -0.061 1.474 1.00 89.88 93 LYS A C 1
ATOM 726 O O . LYS A 1 93 ? 9.012 -0.279 2.159 1.00 89.88 93 LYS A O 1
ATOM 731 N N . GLN A 1 94 ? 10.353 1.147 1.042 1.00 94.31 94 GLN A N 1
ATOM 732 C CA . GLN A 1 94 ? 9.658 2.391 1.360 1.00 94.31 94 GLN A CA 1
ATOM 733 C C . GLN A 1 94 ? 9.135 3.049 0.085 1.00 94.31 94 GLN A C 1
ATOM 735 O O . GLN A 1 94 ? 9.700 2.856 -0.991 1.00 94.31 94 GLN A O 1
ATOM 740 N N . VAL A 1 95 ? 8.065 3.824 0.221 1.00 96.81 95 VAL A N 1
ATOM 741 C CA . VAL A 1 95 ? 7.425 4.577 -0.856 1.00 96.81 95 VAL A CA 1
ATOM 742 C C . VAL A 1 95 ? 7.840 6.037 -0.732 1.00 96.81 95 VAL A C 1
ATOM 744 O O . VAL A 1 95 ? 7.569 6.688 0.278 1.00 96.81 95 VAL A O 1
ATOM 747 N N . VAL A 1 96 ? 8.520 6.547 -1.759 1.00 96.25 96 VAL A N 1
ATOM 748 C CA . VAL A 1 96 ? 8.898 7.961 -1.827 1.00 96.25 96 VAL A CA 1
ATOM 749 C C . VAL A 1 96 ? 7.674 8.788 -2.204 1.00 96.25 96 VAL A C 1
ATOM 751 O O . VAL A 1 96 ? 6.999 8.473 -3.183 1.00 96.25 96 VAL A O 1
ATOM 754 N N . CYS A 1 97 ? 7.413 9.844 -1.444 1.00 96.50 97 CYS A N 1
ATOM 755 C CA . CYS A 1 97 ? 6.362 10.818 -1.696 1.00 96.50 97 CYS A CA 1
ATOM 756 C C . CYS A 1 97 ? 6.953 12.227 -1.794 1.00 96.50 97 CYS A C 1
ATOM 758 O O . CYS A 1 97 ? 7.937 12.546 -1.128 1.00 96.50 97 CYS A O 1
ATOM 760 N N . HIS A 1 98 ? 6.327 13.075 -2.598 1.00 95.12 98 HIS A N 1
ATOM 761 C CA . HIS A 1 98 ? 6.683 14.481 -2.743 1.00 95.12 98 HIS A CA 1
ATOM 762 C C . HIS A 1 98 ? 5.477 15.355 -2.440 1.00 95.12 98 HIS A C 1
ATOM 764 O O . HIS A 1 98 ? 4.352 15.009 -2.803 1.00 95.12 98 HIS A O 1
ATOM 770 N N . LEU A 1 99 ? 5.710 16.492 -1.791 1.00 93.75 99 LEU A N 1
ATOM 771 C CA . LEU A 1 99 ? 4.693 17.530 -1.685 1.00 93.75 99 LEU A CA 1
ATOM 772 C C . LEU A 1 99 ? 4.751 18.425 -2.933 1.00 93.75 99 LEU A C 1
ATOM 774 O O . LEU A 1 99 ? 5.846 18.759 -3.390 1.00 93.75 99 LEU A O 1
ATOM 778 N N . PRO A 1 100 ? 3.599 18.816 -3.497 1.00 87.94 100 PRO A N 1
ATOM 779 C CA . PRO A 1 100 ? 3.552 19.773 -4.590 1.00 87.94 100 PRO A CA 1
ATOM 780 C C . PRO A 1 100 ? 4.005 21.165 -4.124 1.00 87.94 100 PRO A C 1
ATOM 782 O O . PRO A 1 100 ? 4.119 21.442 -2.927 1.00 87.94 100 PRO A O 1
ATOM 785 N N . ASP A 1 101 ? 4.273 22.037 -5.096 1.00 87.88 101 ASP A N 1
ATOM 786 C CA . ASP A 1 101 ? 4.512 23.476 -4.907 1.00 87.88 101 ASP A CA 1
ATOM 787 C C . ASP A 1 101 ? 5.664 23.843 -3.953 1.00 87.88 101 ASP A C 1
ATOM 789 O O . ASP A 1 101 ? 5.672 24.910 -3.342 1.00 87.88 101 ASP A O 1
ATOM 793 N N . GLY A 1 102 ? 6.660 22.961 -3.814 1.00 80.81 102 GLY A N 1
ATOM 794 C CA . GLY A 1 102 ? 7.802 23.189 -2.923 1.00 80.81 102 GLY A CA 1
ATOM 795 C C . GLY A 1 102 ? 7.452 23.080 -1.436 1.00 80.81 102 GLY A C 1
ATOM 796 O O . GLY A 1 102 ? 8.177 23.612 -0.593 1.00 80.81 102 GLY A O 1
ATOM 797 N N . GLY A 1 103 ? 6.346 22.406 -1.103 1.00 86.50 103 GLY A N 1
ATOM 798 C CA . GLY A 1 103 ? 5.952 22.149 0.275 1.00 86.50 103 GLY A CA 1
ATOM 799 C C . GLY A 1 103 ? 7.046 21.423 1.061 1.00 86.50 103 GLY A C 1
ATOM 800 O O . GLY A 1 103 ? 7.627 20.444 0.597 1.00 86.50 103 GLY A O 1
ATOM 801 N N . ILE A 1 104 ? 7.310 21.891 2.280 1.00 88.62 104 ILE A N 1
ATOM 802 C CA . ILE A 1 104 ? 8.286 21.264 3.173 1.00 88.62 104 ILE A CA 1
ATOM 803 C C . ILE A 1 104 ? 7.566 20.175 3.978 1.00 88.62 104 ILE A C 1
ATOM 805 O O . ILE A 1 104 ? 6.566 20.478 4.639 1.00 88.62 104 ILE A O 1
ATOM 809 N N . PRO A 1 105 ? 8.035 18.915 3.948 1.00 89.94 105 PRO A N 1
ATOM 810 C CA . PRO A 1 105 ? 7.414 17.854 4.722 1.00 89.94 105 PRO A CA 1
ATOM 811 C C . PRO A 1 105 ? 7.562 18.096 6.223 1.00 89.94 105 PRO A C 1
ATOM 813 O O . PRO A 1 105 ? 8.501 18.742 6.693 1.00 89.94 105 PRO A O 1
ATOM 816 N N . SER A 1 106 ? 6.630 17.538 6.994 1.00 89.88 106 SER A N 1
ATOM 817 C CA . SER A 1 106 ? 6.725 17.538 8.452 1.00 89.88 106 SER A CA 1
ATOM 818 C C . SER A 1 106 ? 7.955 16.756 8.928 1.00 89.88 106 SER A C 1
ATOM 820 O O . SER A 1 106 ? 8.644 16.096 8.146 1.00 89.88 106 SER A O 1
ATOM 822 N N . SER A 1 107 ? 8.235 16.803 10.233 1.00 92.56 107 SER A N 1
ATOM 823 C CA . SER A 1 107 ? 9.367 16.072 10.811 1.00 92.56 107 SER A CA 1
ATOM 824 C C . SER A 1 107 ? 9.328 14.578 10.441 1.00 92.56 107 SER A C 1
ATOM 826 O O . SER A 1 107 ? 8.270 13.964 10.589 1.00 92.56 107 SER A O 1
ATOM 828 N N . PRO A 1 108 ? 10.463 13.952 10.063 1.00 92.94 108 PRO A N 1
ATOM 829 C CA . PRO A 1 108 ? 10.515 12.534 9.689 1.00 92.94 108 PRO A CA 1
ATOM 830 C C . PRO A 1 108 ? 9.916 11.557 10.703 1.00 92.94 108 PRO A C 1
ATOM 832 O O . PRO A 1 108 ? 9.460 10.480 10.337 1.00 92.94 108 PRO A O 1
ATOM 835 N N . LYS A 1 109 ? 9.877 11.937 11.985 1.00 92.94 109 LYS A N 1
ATOM 836 C CA . LYS A 1 109 ? 9.282 11.130 13.060 1.00 92.94 109 LYS A CA 1
ATOM 837 C C . LYS A 1 109 ? 7.761 10.993 12.959 1.00 92.94 109 LYS A C 1
ATOM 839 O O . LYS A 1 109 ? 7.201 10.127 13.617 1.00 92.94 109 LYS A O 1
ATOM 844 N N . THR A 1 110 ? 7.098 11.861 12.196 1.00 91.00 110 THR A N 1
ATOM 845 C CA . THR A 1 110 ? 5.638 11.853 12.032 1.00 91.00 110 THR A CA 1
ATOM 846 C C . THR A 1 110 ? 5.208 11.237 10.706 1.00 91.00 110 THR A C 1
ATOM 848 O O . THR A 1 110 ? 4.024 11.277 10.379 1.00 91.00 110 THR A O 1
ATOM 851 N N . TRP A 1 111 ? 6.149 10.755 9.893 1.00 92.81 111 TRP A N 1
ATOM 852 C CA . TRP A 1 111 ? 5.807 10.153 8.613 1.00 92.81 111 TRP A CA 1
ATOM 853 C C . TRP A 1 111 ? 5.149 8.790 8.837 1.00 92.81 111 TRP A C 1
ATOM 855 O O . TRP A 1 111 ? 5.567 8.061 9.742 1.00 92.81 111 TRP A O 1
ATOM 865 N N . PRO A 1 112 ? 4.139 8.428 8.026 1.00 90.81 112 PRO A N 1
ATOM 866 C CA . PRO A 1 112 ? 3.562 7.095 8.079 1.00 90.81 112 PRO A CA 1
ATOM 867 C C . PRO A 1 112 ? 4.632 6.020 7.877 1.00 90.81 112 PRO A C 1
ATOM 869 O O . PRO A 1 112 ? 5.609 6.216 7.147 1.00 90.81 112 PRO A O 1
ATOM 872 N N . GLU A 1 113 ? 4.438 4.864 8.508 1.00 90.50 113 GLU A N 1
ATOM 873 C CA . GLU A 1 113 ? 5.346 3.735 8.339 1.00 90.50 113 GLU A CA 1
ATOM 874 C C . GLU A 1 113 ? 5.493 3.373 6.854 1.00 90.50 113 GLU A C 1
ATOM 876 O O . GLU A 1 113 ? 4.527 3.343 6.093 1.00 90.50 113 GLU A O 1
ATOM 881 N N . GLY A 1 114 ? 6.731 3.124 6.426 1.00 91.31 114 GLY A N 1
ATOM 882 C CA . GLY A 1 114 ? 7.020 2.787 5.035 1.00 91.31 114 GLY A CA 1
ATOM 883 C C . GLY A 1 114 ? 6.987 3.972 4.064 1.00 91.31 114 GLY A C 1
ATOM 884 O O . GLY A 1 114 ? 7.241 3.754 2.882 1.00 91.31 114 GLY A O 1
ATOM 885 N N . VAL A 1 115 ? 6.747 5.207 4.518 1.00 95.56 115 VAL A N 1
ATOM 886 C CA . VAL A 1 115 ? 6.755 6.415 3.675 1.00 95.56 115 VAL A CA 1
ATOM 887 C C . VAL A 1 115 ? 8.008 7.251 3.927 1.00 95.56 115 VAL A C 1
ATOM 889 O O . VAL A 1 115 ? 8.438 7.440 5.063 1.00 95.56 115 VAL A O 1
ATOM 892 N N . ILE A 1 116 ? 8.596 7.775 2.851 1.00 95.88 116 ILE A N 1
ATOM 893 C CA . ILE A 1 116 ? 9.651 8.791 2.911 1.00 95.88 116 ILE A CA 1
ATOM 894 C C . ILE A 1 116 ? 9.212 9.999 2.100 1.00 95.88 116 ILE A C 1
ATOM 896 O O . ILE A 1 116 ? 8.923 9.858 0.915 1.00 95.88 116 ILE A O 1
ATOM 900 N N . TYR A 1 117 ? 9.238 11.182 2.709 1.00 94.56 117 TYR A N 1
ATOM 901 C CA . TYR A 1 117 ? 9.068 12.425 1.966 1.00 94.56 117 TYR A CA 1
ATOM 902 C C . TYR A 1 117 ? 10.403 12.944 1.433 1.00 94.56 117 TYR A C 1
ATOM 904 O O . TYR A 1 117 ? 11.442 12.803 2.088 1.00 94.56 117 TYR A O 1
ATOM 912 N N . ARG A 1 118 ? 10.372 13.538 0.239 1.00 89.00 118 ARG A N 1
ATOM 913 C CA . ARG A 1 118 ? 11.513 14.191 -0.408 1.00 89.00 118 ARG A CA 1
ATOM 914 C C . ARG A 1 118 ? 11.140 15.517 -1.041 1.00 89.00 118 ARG A C 1
ATOM 916 O O . ARG A 1 118 ? 9.991 15.637 -1.521 1.00 89.00 118 ARG A O 1
#